Protein AF-C3Y6C4-F1 (afdb_monomer_lite)

InterPro domains:
  IPR001304 C-type lectin-like [PF00059] (6-113)
  IPR001304 C-type lectin-like [PS50041] (1-112)
  IPR001304 C-type lectin-like [SM00034] (4-112)
  IPR016186 C-type lectin-like/link domain superfamily [G3DSA:3.10.100.10] (1-116)
  IPR016187 C-type lectin fold [SSF56436] (1-114)
  IPR018378 C-type lectin, conserved site [PS00615] (87-111)
  IPR050111 C-type lectin and snaclec domain-containing protein [PTHR22803] (1-115)

Organism: Branchiostoma floridae (NCBI:txid7739)

Foldseek 3Di:
DDWFFWWAFLVVQQVVLVVVQWGFADDQDPVSLVVVLVVVVVVDPDPAFWAFGQWWDDDNAIAGRVRDHHPDFFADPPPDDPPPQTTKIAGNPDRSHMYGDRSRGIHITDIDHDDD

Secondary structure (DSSP, 8-state):
-EEEEEEE-HHHHHHHHHHTTEEE----SHHHHHHHHHHHHHH--S---EEEEEEEEETTEEEETTS-B-----BPTT-S-SSS--EEEEETTTTSSEEEE-TTS-EEEEEEEPP-

Radius of gyration: 12.8 Å; chains: 1; bounding box: 36×31×34 Å

Structure (mmCIF, N/CA/C/O backbone):
data_AF-C3Y6C4-F1
#
_entry.id   AF-C3Y6C4-F1
#
loop_
_atom_site.group_PDB
_atom_site.id
_atom_site.type_symbol
_atom_site.label_atom_id
_atom_site.label_alt_id
_atom_site.label_comp_id
_atom_site.label_asym_id
_atom_site.label_entity_id
_atom_site.label_seq_id
_atom_site.pdbx_PDB_ins_code
_atom_site.Cartn_x
_atom_site.Cartn_y
_atom_site.Cartn_z
_atom_site.occupancy
_atom_site.B_iso_or_equiv
_atom_site.auth_seq_id
_atom_site.auth_comp_id
_atom_site.auth_asym_id
_atom_site.auth_atom_id
_atom_site.pdbx_PDB_model_num
ATOM 1 N N . TYR A 1 1 ? -13.663 3.522 -3.571 1.00 93.62 1 TYR A N 1
ATOM 2 C CA . TYR A 1 1 ? -12.197 3.544 -3.735 1.00 93.62 1 TYR A CA 1
ATOM 3 C C . TYR A 1 1 ? -11.871 4.373 -4.961 1.00 93.62 1 TYR A C 1
ATOM 5 O O . TYR A 1 1 ? -12.721 4.458 -5.839 1.00 93.62 1 TYR A O 1
ATOM 13 N N . LYS A 1 2 ? -10.707 5.019 -4.998 1.00 93.88 2 LYS A N 1
ATOM 14 C CA . LYS A 1 2 ? -10.265 5.865 -6.113 1.00 93.88 2 LYS A CA 1
ATOM 15 C C . LYS A 1 2 ? -8.769 5.657 -6.325 1.00 93.88 2 LYS A C 1
ATOM 17 O O . LYS A 1 2 ? -8.021 5.727 -5.355 1.00 93.88 2 LYS A O 1
ATOM 22 N N . VAL A 1 3 ? -8.362 5.372 -7.559 1.00 92.31 3 VAL A N 1
ATOM 23 C CA . VAL A 1 3 ? -6.949 5.255 -7.949 1.00 92.31 3 VAL A CA 1
ATOM 24 C C . VAL A 1 3 ? -6.487 6.605 -8.478 1.00 92.31 3 VAL A C 1
ATOM 26 O O . VAL A 1 3 ? -7.187 7.221 -9.280 1.00 92.31 3 VAL A O 1
ATOM 29 N N . PHE A 1 4 ? -5.322 7.051 -8.032 1.00 92.06 4 PHE A N 1
ATOM 30 C CA . PHE A 1 4 ? -4.639 8.233 -8.532 1.00 92.06 4 PHE A CA 1
ATOM 31 C C . PHE A 1 4 ? -3.405 7.766 -9.297 1.00 92.06 4 PHE A C 1
ATOM 33 O O . PHE A 1 4 ? -2.567 7.062 -8.739 1.00 92.06 4 PHE A O 1
ATOM 40 N N . ALA A 1 5 ? -3.333 8.115 -10.583 1.00 89.69 5 ALA A N 1
ATOM 41 C CA . ALA A 1 5 ? -2.255 7.685 -11.474 1.00 89.69 5 ALA A CA 1
ATOM 42 C C . ALA A 1 5 ? -0.957 8.492 -11.291 1.00 89.69 5 ALA A C 1
ATOM 44 O O . ALA A 1 5 ? 0.093 8.073 -11.768 1.00 89.69 5 ALA A O 1
ATOM 45 N N . GLU A 1 6 ? -1.023 9.644 -10.623 1.00 90.56 6 GLU A N 1
ATOM 46 C CA . GLU A 1 6 ? 0.151 10.456 -10.314 1.00 90.56 6 GLU A CA 1
ATOM 47 C C . GLU A 1 6 ? 1.010 9.785 -9.237 1.00 90.56 6 GLU A C 1
ATOM 49 O O . GLU A 1 6 ? 0.502 9.344 -8.204 1.00 90.56 6 GLU A O 1
ATOM 54 N N . SER A 1 7 ? 2.320 9.728 -9.477 1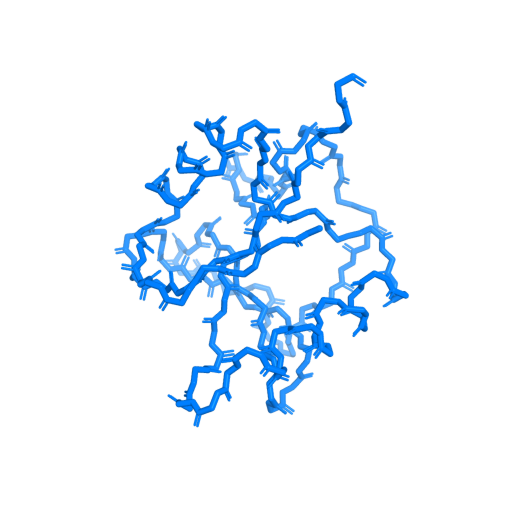.00 93.62 7 SER A N 1
ATOM 55 C CA . SER A 1 7 ? 3.264 9.092 -8.565 1.00 93.62 7 SER A CA 1
ATOM 56 C C . SER A 1 7 ? 3.696 10.027 -7.438 1.00 93.62 7 SER A C 1
ATOM 58 O O . SER A 1 7 ? 4.333 11.053 -7.678 1.00 93.62 7 SER A O 1
ATOM 60 N N . MET A 1 8 ? 3.433 9.625 -6.196 1.00 96.31 8 MET A N 1
ATOM 61 C CA . MET A 1 8 ? 3.772 10.377 -4.984 1.00 96.31 8 MET A CA 1
ATOM 62 C C . MET A 1 8 ? 4.515 9.500 -3.972 1.00 96.31 8 MET A C 1
ATOM 64 O O . MET A 1 8 ? 4.460 8.271 -4.044 1.00 96.31 8 MET A O 1
ATOM 68 N N . THR A 1 9 ? 5.219 10.132 -3.029 1.00 97.88 9 THR A N 1
ATOM 69 C CA . THR A 1 9 ? 5.732 9.432 -1.840 1.00 97.88 9 THR A CA 1
ATOM 70 C C . THR A 1 9 ? 4.569 8.921 -0.996 1.00 97.88 9 THR A C 1
ATOM 72 O O . THR A 1 9 ? 3.449 9.424 -1.126 1.00 97.88 9 THR A O 1
ATOM 75 N N . TYR A 1 10 ? 4.817 7.937 -0.131 1.00 97.88 10 TYR A N 1
ATOM 76 C CA . TYR A 1 10 ? 3.762 7.367 0.708 1.00 97.88 10 TYR A CA 1
ATOM 77 C C . TYR A 1 10 ? 3.043 8.446 1.533 1.00 97.88 10 TYR A C 1
ATOM 79 O O . TYR A 1 10 ? 1.816 8.528 1.497 1.00 97.88 10 TYR A O 1
ATOM 87 N N . ASP A 1 11 ? 3.795 9.324 2.202 1.00 97.44 11 ASP A N 1
ATOM 88 C CA . ASP A 1 11 ? 3.221 10.373 3.054 1.00 97.44 11 ASP A CA 1
ATOM 89 C C . ASP A 1 11 ? 2.405 11.394 2.255 1.00 97.44 11 ASP A C 1
ATOM 91 O O . ASP A 1 11 ? 1.302 11.765 2.657 1.00 97.44 11 ASP A O 1
ATOM 95 N N . ALA A 1 12 ? 2.893 11.805 1.080 1.00 98.31 12 ALA A N 1
ATOM 96 C CA . ALA A 1 12 ? 2.166 12.726 0.207 1.00 98.31 12 ALA A CA 1
ATOM 97 C C . ALA A 1 12 ? 0.879 12.087 -0.350 1.00 98.31 12 ALA A C 1
ATOM 99 O O . ALA A 1 12 ? -0.168 12.738 -0.423 1.00 98.31 12 ALA A O 1
ATOM 100 N N . ALA A 1 13 ? 0.923 10.797 -0.691 1.00 98.25 13 ALA A N 1
ATOM 101 C CA . ALA A 1 13 ? -0.251 10.034 -1.098 1.00 98.25 13 ALA A CA 1
ATOM 102 C C . ALA A 1 13 ? -1.264 9.896 0.054 1.00 98.25 13 ALA A C 1
ATOM 104 O O . ALA A 1 13 ? -2.464 10.102 -0.144 1.00 98.25 13 ALA A O 1
ATOM 105 N N . ALA A 1 14 ? -0.793 9.610 1.273 1.00 98.06 14 ALA A N 1
ATOM 106 C CA . ALA A 1 14 ? -1.619 9.545 2.476 1.00 98.06 14 ALA A CA 1
ATOM 107 C C . ALA A 1 14 ? -2.305 10.885 2.768 1.00 98.06 14 ALA A C 1
ATOM 109 O O . ALA A 1 14 ? -3.521 10.916 2.978 1.00 98.06 14 ALA A O 1
ATOM 110 N N . GLN A 1 15 ? -1.555 11.986 2.698 1.00 98.06 15 GLN A N 1
ATOM 111 C CA . GLN A 1 15 ? -2.078 13.339 2.853 1.00 98.06 15 GLN A CA 1
ATOM 112 C C . GLN A 1 15 ? -3.116 13.668 1.775 1.00 98.06 15 GLN A C 1
ATOM 114 O O . GLN A 1 15 ? -4.179 14.200 2.090 1.00 98.06 15 GLN A O 1
ATOM 119 N N . THR A 1 16 ? -2.863 13.302 0.517 1.00 97.62 16 THR A N 1
ATOM 120 C CA . THR A 1 16 ? -3.819 13.544 -0.573 1.00 97.62 16 THR A CA 1
ATOM 121 C C . THR A 1 16 ? -5.111 12.758 -0.373 1.00 97.62 16 THR A C 1
ATOM 123 O O . THR A 1 16 ? -6.202 13.306 -0.534 1.00 97.62 16 THR A O 1
ATOM 126 N N . CYS A 1 17 ? -5.019 11.494 0.054 1.00 97.94 17 CYS A N 1
ATOM 127 C CA . CYS A 1 17 ? -6.207 10.732 0.419 1.00 97.94 17 CYS A CA 1
ATOM 128 C C . CYS A 1 17 ? -6.975 11.387 1.574 1.00 97.94 17 CYS A C 1
ATOM 130 O O . CYS A 1 17 ? -8.202 11.404 1.522 1.00 97.94 17 CYS A O 1
ATOM 132 N N . ALA A 1 18 ? -6.284 11.918 2.589 1.00 97.06 18 ALA A N 1
ATOM 133 C CA . ALA A 1 18 ? -6.913 12.611 3.713 1.00 97.06 18 ALA A CA 1
ATOM 134 C C . ALA A 1 18 ? -7.646 13.887 3.268 1.00 97.06 18 ALA A C 1
ATOM 136 O O . ALA A 1 18 ? -8.802 14.084 3.642 1.00 97.06 18 ALA A O 1
ATOM 137 N N . ILE A 1 19 ? -7.021 14.701 2.409 1.00 95.62 19 ILE A N 1
ATOM 138 C CA . ILE A 1 19 ? -7.629 15.906 1.819 1.00 95.62 19 ILE A CA 1
ATOM 139 C C . ILE A 1 19 ? -8.883 15.553 0.996 1.00 95.62 19 ILE A C 1
ATOM 141 O O . ILE A 1 19 ? -9.880 16.265 1.073 1.00 95.62 19 ILE A O 1
ATOM 145 N N . ASP A 1 20 ? -8.890 14.429 0.267 1.00 93.31 20 ASP A N 1
ATOM 146 C CA . ASP A 1 20 ? -10.063 13.934 -0.489 1.00 93.31 20 ASP A CA 1
ATOM 147 C C . ASP A 1 20 ? -11.095 13.182 0.395 1.00 93.31 20 ASP A C 1
ATOM 149 O O . ASP A 1 20 ? -11.909 12.397 -0.108 1.00 93.31 20 ASP A O 1
ATOM 153 N N . GLY A 1 21 ? -11.066 13.390 1.721 1.00 94.94 21 GLY A N 1
ATOM 154 C CA . GLY A 1 21 ? -12.023 12.817 2.680 1.00 94.94 21 GLY A CA 1
ATOM 155 C C . GLY A 1 21 ? -11.855 11.308 2.893 1.00 94.94 21 GLY A C 1
ATOM 156 O O . GLY A 1 21 ? -12.823 10.562 3.077 1.00 94.94 21 GLY A O 1
ATOM 157 N N . GLY A 1 22 ? -10.626 10.820 2.778 1.00 96.38 22 GLY A N 1
ATOM 158 C CA . GLY A 1 22 ? -10.294 9.406 2.728 1.00 96.38 22 GLY A CA 1
ATOM 159 C C . GLY A 1 22 ? -9.019 9.050 3.481 1.00 96.38 22 GLY A C 1
ATOM 160 O O . GLY A 1 22 ? -8.539 9.763 4.353 1.00 96.38 22 GLY A O 1
ATOM 161 N N . ARG A 1 23 ? -8.470 7.890 3.132 1.00 97.69 23 ARG A N 1
ATOM 162 C CA . ARG A 1 23 ? -7.140 7.415 3.538 1.00 97.69 23 ARG A CA 1
ATOM 163 C C . ARG A 1 23 ? -6.609 6.444 2.489 1.00 97.69 23 ARG A C 1
ATOM 165 O O . ARG A 1 23 ? -7.395 5.961 1.669 1.00 97.69 23 ARG A O 1
ATOM 172 N N . LEU A 1 24 ? -5.322 6.111 2.522 1.00 98.25 24 LEU A N 1
ATOM 173 C CA . LEU A 1 24 ? -4.787 5.028 1.688 1.00 98.25 24 LEU A CA 1
ATOM 174 C C . LEU A 1 24 ? -5.529 3.710 1.951 1.00 98.25 24 LEU A C 1
ATOM 176 O O . LEU A 1 24 ? -5.975 3.451 3.069 1.00 98.25 24 LEU A O 1
ATOM 180 N N . ALA A 1 25 ? -5.707 2.886 0.919 1.00 97.75 25 ALA A N 1
ATOM 181 C CA . ALA A 1 25 ? -6.578 1.718 0.990 1.00 97.75 25 ALA A CA 1
ATOM 182 C C . ALA A 1 25 ? -6.10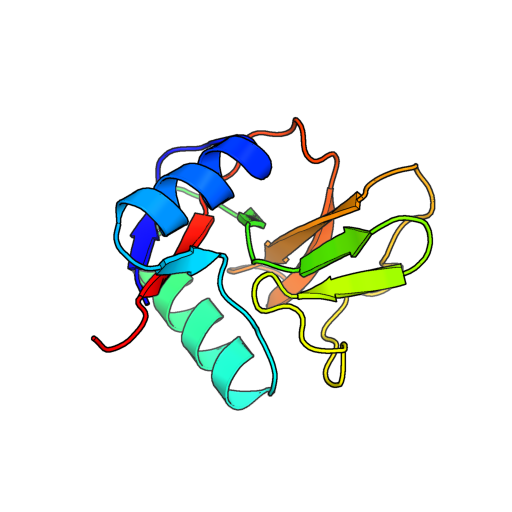5 0.677 2.012 1.00 97.75 25 ALA A C 1
ATOM 184 O O . ALA A 1 25 ? -4.934 0.323 2.072 1.00 97.75 25 ALA A O 1
ATOM 185 N N . VAL A 1 26 ? -7.053 0.136 2.771 1.00 97.44 26 VAL A N 1
ATOM 186 C CA . VAL A 1 26 ? -6.822 -0.941 3.738 1.00 97.44 26 VAL A CA 1
ATOM 187 C C . VAL A 1 26 ? -7.339 -2.245 3.152 1.00 97.44 26 VAL A C 1
ATOM 189 O O . VAL A 1 26 ? -8.469 -2.257 2.658 1.00 97.44 26 VAL A O 1
ATOM 192 N N . VAL A 1 27 ? -6.557 -3.324 3.225 1.00 97.44 27 VAL A N 1
ATOM 193 C CA . VAL A 1 27 ? -6.907 -4.630 2.642 1.00 97.44 27 VAL A CA 1
ATOM 194 C C . VAL A 1 27 ? -7.070 -5.670 3.750 1.00 97.44 27 VAL A C 1
ATOM 196 O O . VAL A 1 27 ? -6.097 -6.078 4.371 1.00 97.44 27 VAL A O 1
ATOM 199 N N . LYS A 1 28 ? -8.310 -6.089 4.029 1.00 96.12 28 LYS A N 1
ATOM 200 C CA . LYS A 1 28 ? -8.631 -6.990 5.159 1.00 96.12 28 LYS A CA 1
ATOM 201 C C . LYS A 1 28 ? -9.103 -8.385 4.742 1.00 96.12 28 LYS A C 1
ATOM 203 O O . LYS A 1 28 ? -9.422 -9.188 5.610 1.00 96.12 28 LYS A O 1
ATOM 208 N N . SER A 1 29 ? -9.193 -8.659 3.444 1.00 97.56 29 SER A N 1
ATOM 209 C CA . SER A 1 29 ? -9.674 -9.933 2.909 1.00 97.56 29 SER A CA 1
ATOM 210 C C . SER A 1 29 ? -9.202 -10.147 1.473 1.00 97.56 29 SER A C 1
ATOM 212 O O . SER A 1 29 ? -8.858 -9.183 0.781 1.00 97.56 29 SER A O 1
ATOM 214 N N . GLN A 1 30 ? -9.263 -11.402 1.022 1.00 96.75 30 GLN A N 1
ATOM 215 C CA . GLN A 1 30 ? -9.007 -11.777 -0.368 1.00 96.75 30 GLN A CA 1
ATOM 216 C C . GLN A 1 30 ? -9.976 -11.082 -1.337 1.00 96.75 30 GLN A C 1
ATOM 218 O O . GLN A 1 30 ? -9.534 -10.501 -2.319 1.00 96.75 30 GLN A O 1
ATOM 223 N N . ASP A 1 31 ? -11.272 -11.025 -1.019 1.00 97.56 31 ASP A N 1
ATOM 224 C CA . ASP A 1 31 ? -12.255 -10.351 -1.882 1.00 97.56 31 ASP A CA 1
ATOM 225 C C . ASP A 1 31 ? -11.903 -8.877 -2.122 1.00 97.56 31 ASP A C 1
ATOM 227 O O . ASP A 1 31 ? -12.047 -8.349 -3.227 1.00 97.56 31 ASP A O 1
ATOM 231 N N . LEU A 1 32 ? -11.415 -8.192 -1.081 1.00 96.44 32 LEU A N 1
ATOM 232 C CA . LEU A 1 32 ? -11.008 -6.798 -1.202 1.00 96.44 32 LEU A CA 1
ATOM 233 C C . LEU A 1 32 ? -9.685 -6.656 -1.964 1.00 96.44 32 LEU A C 1
ATOM 235 O O . LEU A 1 32 ? -9.534 -5.707 -2.734 1.00 96.44 32 LEU A O 1
ATOM 239 N N . GLN A 1 33 ? -8.751 -7.587 -1.774 1.00 96.44 33 GLN A N 1
ATOM 240 C CA . GLN A 1 33 ? -7.531 -7.677 -2.572 1.00 96.44 33 GLN A CA 1
ATOM 241 C C . GLN A 1 33 ? -7.871 -7.793 -4.065 1.00 96.44 33 GLN A C 1
ATOM 243 O O . GLN A 1 33 ? -7.411 -6.976 -4.865 1.00 96.44 33 GLN A O 1
ATOM 248 N N . ASP A 1 34 ? -8.730 -8.743 -4.431 1.00 94.88 34 ASP A N 1
ATOM 249 C CA . ASP A 1 34 ? -9.114 -9.012 -5.818 1.00 94.88 34 ASP A CA 1
ATOM 250 C C . ASP A 1 34 ? -9.863 -7.828 -6.440 1.00 94.88 34 ASP A C 1
ATOM 252 O O . ASP A 1 34 ? -9.569 -7.417 -7.569 1.00 94.88 34 ASP A O 1
ATOM 256 N N . PHE A 1 35 ? -10.772 -7.208 -5.679 1.00 94.88 35 PHE A N 1
ATOM 257 C CA . PHE A 1 35 ? -11.459 -5.985 -6.089 1.00 94.88 35 PHE A CA 1
ATOM 258 C C . PHE A 1 35 ? -10.476 -4.845 -6.401 1.00 94.88 35 PHE A C 1
ATOM 260 O O . PHE A 1 35 ? -10.602 -4.185 -7.437 1.00 94.88 35 PHE A O 1
ATOM 267 N N . LEU A 1 36 ? -9.491 -4.605 -5.527 1.00 94.00 36 LEU A N 1
ATOM 268 C CA . LEU A 1 36 ? -8.503 -3.541 -5.720 1.00 94.00 36 LEU A CA 1
ATOM 269 C C . LEU A 1 36 ? -7.605 -3.817 -6.922 1.00 94.00 36 LEU A C 1
ATOM 271 O O . LEU A 1 36 ? -7.403 -2.914 -7.732 1.00 94.00 36 LEU A O 1
ATOM 275 N N . VAL A 1 37 ? -7.122 -5.050 -7.081 1.00 92.44 37 VAL A N 1
ATOM 276 C CA . VAL A 1 37 ? -6.321 -5.458 -8.244 1.00 92.44 37 VAL A CA 1
ATOM 277 C C . VAL A 1 37 ? -7.087 -5.211 -9.544 1.00 92.44 37 VAL A C 1
ATOM 279 O O . VAL A 1 37 ? -6.557 -4.571 -10.454 1.00 92.44 37 VAL A O 1
ATOM 282 N N . ALA A 1 38 ? -8.348 -5.645 -9.624 1.00 90.56 38 ALA A N 1
ATOM 283 C CA . ALA A 1 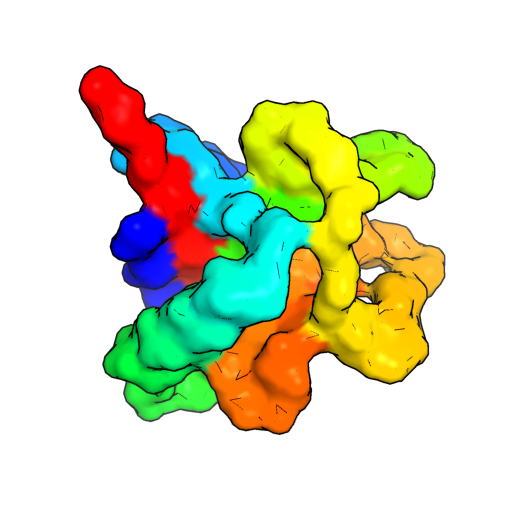38 ? -9.179 -5.446 -10.809 1.00 90.56 38 ALA A CA 1
ATOM 284 C C . ALA A 1 38 ? -9.448 -3.958 -11.092 1.00 90.56 38 ALA A C 1
ATOM 286 O O . ALA A 1 38 ? -9.404 -3.524 -12.244 1.00 90.56 38 ALA A O 1
ATOM 287 N N . MET A 1 39 ? -9.705 -3.158 -10.052 1.00 89.38 39 MET A N 1
ATOM 288 C CA . MET A 1 39 ? -9.907 -1.714 -10.187 1.00 89.38 39 MET A CA 1
ATOM 289 C C . MET A 1 39 ? -8.637 -1.007 -10.678 1.00 89.38 39 MET A C 1
ATOM 291 O O . MET A 1 39 ? -8.711 -0.197 -11.600 1.00 89.38 39 MET A O 1
ATOM 295 N N . ILE A 1 40 ? -7.476 -1.327 -10.100 1.00 89.25 40 ILE A N 1
ATOM 296 C CA . ILE A 1 40 ? -6.183 -0.746 -10.483 1.00 89.25 40 ILE A CA 1
ATOM 297 C C . ILE A 1 40 ? -5.835 -1.117 -11.928 1.00 89.25 40 ILE A C 1
ATOM 299 O O . ILE A 1 40 ? -5.463 -0.244 -12.710 1.00 89.25 40 ILE A O 1
ATOM 303 N N . ALA A 1 41 ? -6.022 -2.381 -12.319 1.00 85.81 41 ALA A N 1
ATOM 304 C CA . ALA A 1 41 ? -5.735 -2.849 -13.673 1.00 85.81 41 ALA A CA 1
ATOM 305 C C . ALA A 1 41 ? -6.542 -2.103 -14.753 1.00 85.81 41 ALA A C 1
ATOM 307 O O . ALA A 1 41 ? -6.021 -1.869 -15.841 1.00 85.81 41 ALA A O 1
ATOM 308 N N . ARG A 1 42 ? -7.782 -1.685 -14.451 1.00 81.06 42 ARG A N 1
ATOM 309 C CA . ARG A 1 42 ? -8.640 -0.914 -15.373 1.00 81.06 42 ARG A CA 1
ATOM 310 C C . ARG A 1 42 ? -8.180 0.527 -15.578 1.00 81.06 42 ARG A C 1
ATOM 312 O O . ARG A 1 42 ? -8.375 1.071 -16.657 1.00 81.06 42 ARG A O 1
ATOM 319 N N . VAL A 1 43 ? -7.597 1.144 -14.551 1.00 76.00 43 VAL A N 1
ATOM 320 C CA . VAL A 1 43 ? -7.057 2.512 -14.634 1.00 76.00 43 VAL A CA 1
ATOM 321 C C . VAL A 1 43 ? -5.669 2.509 -15.298 1.00 76.00 43 VAL A C 1
ATOM 323 O O . VAL A 1 43 ? -5.285 3.475 -15.952 1.00 76.00 43 VAL A O 1
ATOM 326 N N . ASN A 1 44 ? -4.933 1.396 -15.199 1.00 66.19 44 ASN A N 1
ATOM 327 C CA . ASN A 1 44 ? -3.546 1.268 -15.651 1.00 66.19 44 ASN A CA 1
ATOM 328 C C . ASN A 1 44 ? -3.372 0.802 -17.109 1.00 66.19 44 ASN A C 1
ATOM 330 O O . ASN A 1 44 ? -2.924 -0.322 -17.378 1.00 66.19 44 ASN A O 1
ATOM 334 N N . ALA A 1 45 ? -3.582 1.722 -18.054 1.00 55.03 45 ALA A N 1
ATOM 335 C CA . ALA A 1 45 ? -3.169 1.556 -19.454 1.00 55.03 45 ALA A CA 1
ATOM 336 C C . ALA A 1 45 ? -1.631 1.622 -19.670 1.00 55.03 45 ALA A C 1
ATOM 338 O O . ALA A 1 45 ? -1.149 1.188 -20.710 1.00 55.03 45 ALA A O 1
ATOM 339 N N . ALA A 1 46 ? -0.846 2.106 -18.692 1.00 53.12 46 ALA A N 1
ATOM 340 C CA . ALA A 1 46 ? 0.543 2.561 -18.890 1.00 53.12 46 ALA A CA 1
ATOM 341 C C . ALA A 1 46 ? 1.641 1.807 -18.090 1.00 53.12 46 ALA A C 1
ATOM 343 O O . ALA A 1 46 ? 2.548 2.430 -17.557 1.00 53.12 46 ALA A O 1
ATOM 344 N N . ASN A 1 47 ? 1.605 0.470 -17.992 1.00 60.94 47 ASN A N 1
ATOM 345 C CA . ASN A 1 47 ? 2.685 -0.338 -17.364 1.00 60.94 47 ASN A CA 1
ATOM 346 C C . ASN A 1 47 ? 3.032 -0.032 -15.885 1.00 60.94 47 ASN A C 1
ATOM 348 O O . ASN A 1 47 ? 4.125 -0.350 -15.425 1.00 60.94 47 ASN A O 1
ATOM 352 N N . ILE A 1 48 ? 2.108 0.533 -15.106 1.00 62.31 48 ILE A N 1
ATOM 353 C CA . ILE A 1 48 ? 2.290 0.696 -13.656 1.00 62.31 48 ILE A CA 1
ATOM 354 C C . ILE A 1 48 ? 2.159 -0.672 -12.970 1.00 62.31 48 ILE A C 1
ATOM 356 O O . ILE A 1 48 ? 1.101 -1.308 -13.029 1.00 62.31 48 ILE A O 1
ATOM 360 N N . ASN A 1 49 ? 3.237 -1.106 -12.313 1.00 78.44 49 ASN A N 1
ATOM 361 C CA . ASN A 1 49 ? 3.293 -2.376 -11.587 1.00 78.44 49 ASN A CA 1
ATOM 362 C C . ASN A 1 49 ? 2.930 -2.206 -10.108 1.00 78.44 49 ASN A C 1
ATOM 364 O O . ASN A 1 49 ? 2.109 -2.977 -9.614 1.00 78.44 49 ASN A O 1
ATOM 368 N N . ASP A 1 50 ? 3.439 -1.148 -9.474 1.00 90.56 50 ASP A N 1
ATOM 369 C CA . ASP A 1 50 ? 3.333 -0.894 -8.036 1.00 90.56 50 ASP A CA 1
ATOM 370 C C . ASP A 1 50 ? 2.382 0.268 -7.735 1.00 90.56 50 ASP A C 1
ATOM 372 O O . ASP A 1 50 ? 2.470 1.333 -8.347 1.00 90.56 50 ASP A O 1
ATOM 376 N N . VAL A 1 51 ? 1.475 0.065 -6.777 1.00 94.69 51 VAL A N 1
ATOM 377 C CA . VAL A 1 51 ? 0.540 1.092 -6.294 1.00 94.69 51 VAL A CA 1
ATOM 378 C C . VAL A 1 51 ? 0.543 1.115 -4.772 1.00 94.69 51 VAL A C 1
ATOM 380 O O . VAL A 1 51 ? 0.379 0.067 -4.153 1.00 94.69 51 VAL A O 1
ATOM 383 N N . TRP A 1 52 ? 0.686 2.284 -4.147 1.00 97.38 52 TRP A N 1
ATOM 384 C CA . TRP A 1 52 ? 0.620 2.407 -2.692 1.00 97.38 52 TRP A CA 1
ATOM 385 C C . TRP A 1 52 ? -0.740 1.967 -2.143 1.00 97.38 52 TRP A C 1
ATOM 387 O O . TRP A 1 52 ? -1.798 2.427 -2.591 1.00 97.38 52 TRP A O 1
ATOM 397 N N . ILE A 1 53 ? -0.688 1.120 -1.117 1.00 97.88 53 ILE A N 1
ATOM 398 C CA . ILE A 1 53 ? -1.794 0.832 -0.201 1.00 97.88 53 ILE A CA 1
ATOM 399 C C . ILE A 1 53 ? -1.435 1.367 1.183 1.00 97.88 53 ILE A C 1
ATOM 401 O O . ILE A 1 53 ? -0.307 1.760 1.433 1.00 97.88 53 ILE A O 1
ATOM 405 N N . GLY A 1 54 ? -2.393 1.402 2.099 1.00 98.00 54 GLY A N 1
ATOM 406 C CA . GLY A 1 54 ? -2.226 2.019 3.412 1.00 98.00 54 GLY A CA 1
ATOM 407 C C . GLY A 1 54 ? -1.539 1.143 4.450 1.00 98.00 54 GLY A C 1
ATOM 408 O O . GLY A 1 54 ? -1.841 1.321 5.623 1.00 98.00 54 GLY A O 1
ATOM 409 N N . LEU A 1 55 ? -0.728 0.158 4.060 1.00 98.06 55 LEU A N 1
ATOM 410 C CA . LEU A 1 55 ? 0.050 -0.630 5.016 1.00 98.06 55 LEU A CA 1
ATOM 411 C C . LEU A 1 55 ? 1.441 -0.006 5.148 1.00 98.06 55 LEU A C 1
ATOM 413 O O . LEU A 1 55 ? 2.117 0.207 4.142 1.00 98.06 55 LEU A O 1
ATOM 417 N N . HIS A 1 56 ? 1.854 0.262 6.383 1.00 96.38 56 HIS A N 1
ATOM 418 C CA . HIS A 1 56 ? 3.185 0.774 6.706 1.00 96.38 56 HIS A CA 1
ATOM 419 C C . HIS A 1 56 ? 3.727 0.145 7.997 1.00 96.38 56 HIS A C 1
ATOM 421 O O . HIS A 1 56 ? 2.950 -0.397 8.795 1.00 96.38 56 HIS A O 1
ATOM 427 N N . LYS A 1 57 ? 5.031 0.251 8.244 1.00 92.75 57 LYS A N 1
ATOM 428 C CA . LYS A 1 57 ? 5.625 0.032 9.561 1.00 92.75 57 LYS A CA 1
ATOM 429 C C . LYS A 1 57 ? 5.431 1.270 10.431 1.00 92.75 57 LYS A C 1
ATOM 431 O O . LYS A 1 57 ? 5.599 2.396 9.986 1.00 92.75 57 LYS A O 1
ATOM 436 N N . ASP A 1 58 ? 5.065 1.024 11.678 1.00 87.81 58 ASP A N 1
ATOM 437 C CA . ASP A 1 58 ? 5.072 1.986 12.771 1.00 87.81 58 ASP A CA 1
ATOM 438 C C . ASP A 1 58 ? 5.963 1.393 13.870 1.00 87.81 58 ASP A C 1
ATOM 440 O O . ASP A 1 58 ? 5.586 0.420 14.540 1.00 87.81 58 ASP A O 1
ATOM 444 N N . GLY A 1 59 ? 7.201 1.890 13.948 1.00 86.50 59 GLY A N 1
ATOM 445 C CA . GLY A 1 59 ? 8.295 1.211 14.640 1.00 86.50 59 GLY A CA 1
ATOM 446 C C . GLY A 1 59 ? 8.569 -0.161 14.015 1.00 86.50 59 GLY A C 1
ATOM 447 O O . GLY A 1 59 ? 8.799 -0.285 12.816 1.00 86.50 59 GLY A O 1
ATOM 448 N N . GLU A 1 60 ? 8.496 -1.222 14.817 1.00 85.56 60 GLU A N 1
ATOM 449 C CA . GLU A 1 60 ? 8.744 -2.596 14.349 1.00 85.56 60 GLU A CA 1
ATOM 450 C C . GLU A 1 60 ? 7.478 -3.328 13.865 1.00 85.56 60 GLU A C 1
ATOM 452 O O . GLU A 1 60 ? 7.545 -4.481 13.440 1.00 85.56 60 GLU A O 1
ATOM 457 N N . SER A 1 61 ? 6.303 -2.692 13.928 1.00 90.31 61 SER A N 1
ATOM 458 C CA . SER A 1 61 ? 5.017 -3.349 13.662 1.00 90.31 61 SER A CA 1
ATOM 459 C C . SER A 1 61 ? 4.335 -2.840 12.397 1.00 90.31 61 SER A C 1
ATOM 461 O O . SER A 1 61 ? 4.201 -1.639 12.191 1.00 90.31 61 SER A O 1
ATOM 463 N N . TRP A 1 62 ? 3.795 -3.755 11.590 1.00 94.31 62 TRP A N 1
ATOM 464 C CA . TRP A 1 62 ? 2.921 -3.401 10.470 1.00 94.31 62 TRP A CA 1
ATOM 465 C C . TRP A 1 62 ? 1.553 -2.910 10.965 1.00 94.31 62 TRP A C 1
ATOM 467 O O . TRP A 1 62 ? 0.895 -3.577 11.769 1.00 94.31 62 TRP A O 1
ATOM 477 N N . LYS A 1 63 ? 1.099 -1.762 10.454 1.00 95.50 63 LYS A N 1
ATOM 478 C CA . LYS A 1 63 ? -0.199 -1.150 10.767 1.00 95.50 63 LYS A CA 1
ATOM 479 C C . LYS A 1 63 ? -0.875 -0.612 9.514 1.00 95.50 63 LYS A C 1
ATOM 481 O O . LYS A 1 63 ? -0.220 -0.112 8.602 1.00 95.50 63 LYS A O 1
ATOM 486 N N . TRP A 1 64 ? -2.201 -0.702 9.494 1.00 97.81 64 TRP A N 1
ATOM 487 C CA . TRP A 1 64 ? -3.019 -0.101 8.447 1.00 97.81 64 TRP A CA 1
ATOM 488 C C . TRP A 1 64 ? -3.268 1.386 8.711 1.00 97.81 64 TRP A C 1
ATOM 490 O O . TRP A 1 64 ? -3.365 1.815 9.858 1.00 97.81 64 TRP A O 1
ATOM 500 N N . SER A 1 65 ? -3.500 2.147 7.643 1.00 97.25 65 SER A N 1
ATOM 501 C CA . SER A 1 65 ? -3.821 3.582 7.648 1.00 97.25 65 SER A CA 1
ATOM 502 C C . SER A 1 65 ? -5.091 3.951 8.427 1.00 97.25 65 SER A C 1
ATOM 504 O O . SER A 1 65 ? -5.354 5.125 8.669 1.00 97.25 65 SER A O 1
ATOM 506 N N . ASP A 1 66 ? -5.918 2.967 8.791 1.00 95.31 66 ASP A N 1
ATOM 507 C CA . ASP A 1 66 ? -7.087 3.140 9.657 1.00 95.31 66 ASP A CA 1
ATOM 508 C C . ASP A 1 66 ? -6.817 2.799 11.131 1.00 95.31 66 ASP A C 1
ATOM 510 O O . ASP A 1 66 ? -7.759 2.735 11.918 1.00 95.31 66 ASP A O 1
ATOM 514 N N . GLY A 1 67 ? -5.559 2.537 11.489 1.00 94.31 67 GLY A N 1
ATOM 515 C CA . GLY A 1 67 ? -5.126 2.123 12.821 1.00 94.31 67 GLY A CA 1
ATOM 516 C C . GLY A 1 67 ? -5.430 0.661 13.158 1.00 94.31 67 GLY A C 1
ATOM 517 O O . GLY A 1 67 ? -5.082 0.201 14.246 1.00 94.31 67 GLY A O 1
ATOM 518 N N . SER A 1 68 ? -6.073 -0.095 12.262 1.00 94.00 68 SER A N 1
ATOM 519 C CA . SER A 1 68 ? -6.385 -1.496 12.534 1.00 94.00 68 SER A CA 1
ATOM 520 C C . SER A 1 68 ? -5.158 -2.403 12.428 1.00 94.00 68 SER A C 1
ATOM 522 O O . SER A 1 68 ? -4.190 -2.130 11.712 1.00 94.00 68 SER A O 1
ATOM 524 N N . ARG A 1 69 ? -5.217 -3.517 13.164 1.00 93.06 69 ARG A N 1
ATOM 525 C CA . ARG A 1 69 ? -4.197 -4.568 13.137 1.00 93.06 69 ARG A CA 1
ATOM 526 C C . ARG A 1 69 ? -4.228 -5.318 11.807 1.00 93.06 69 ARG A C 1
ATOM 528 O O . ARG A 1 69 ? -5.270 -5.423 11.160 1.00 93.06 69 ARG A O 1
ATOM 535 N N . VAL A 1 70 ? -3.090 -5.889 11.433 1.00 95.88 70 VAL A N 1
ATOM 536 C CA . VAL A 1 70 ? -2.982 -6.747 10.252 1.00 95.88 70 VAL A CA 1
ATOM 537 C C . VAL A 1 70 ? -3.567 -8.124 10.567 1.00 95.88 70 VAL A C 1
ATOM 539 O O . VAL A 1 70 ? -3.005 -8.869 11.360 1.00 95.88 70 VAL A O 1
ATOM 542 N N . THR A 1 71 ? -4.707 -8.452 9.958 1.00 95.56 71 THR A N 1
ATOM 543 C CA . THR A 1 71 ? -5.370 -9.770 10.076 1.00 95.56 71 THR A CA 1
ATOM 544 C C . THR A 1 71 ? -5.363 -10.567 8.773 1.00 95.56 71 THR A C 1
ATOM 546 O O . THR A 1 71 ? -5.728 -11.735 8.762 1.00 95.56 71 THR A O 1
ATOM 549 N N . TYR A 1 72 ? -4.979 -9.928 7.670 1.00 97.19 72 TYR A N 1
ATOM 550 C CA . TYR A 1 72 ? -4.853 -10.520 6.345 1.00 97.19 72 TYR A CA 1
ATOM 551 C C . TYR A 1 72 ? -3.546 -10.027 5.738 1.00 97.19 72 TYR A C 1
ATOM 553 O O . TYR A 1 72 ? -3.213 -8.844 5.861 1.00 97.19 72 TYR A O 1
ATOM 561 N N . THR A 1 73 ? -2.817 -10.936 5.100 1.00 96.62 73 THR A N 1
ATOM 562 C CA . THR A 1 73 ? -1.582 -10.646 4.383 1.00 96.62 73 THR A CA 1
ATOM 563 C C . THR A 1 73 ? -1.612 -11.288 3.008 1.00 96.62 73 THR A C 1
ATOM 565 O O . THR A 1 73 ? -2.171 -12.366 2.832 1.00 96.62 73 THR A O 1
ATOM 568 N N . ASN A 1 74 ? -0.996 -10.626 2.032 1.00 96.62 74 ASN A N 1
ATOM 569 C CA . ASN A 1 74 ? -0.813 -11.183 0.695 1.00 96.62 74 ASN A CA 1
ATOM 570 C C . ASN A 1 74 ? 0.568 -10.821 0.141 1.00 96.62 74 ASN A C 1
ATOM 572 O O . ASN A 1 74 ? 0.701 -10.273 -0.952 1.00 96.62 74 ASN A O 1
ATOM 576 N N . TRP A 1 75 ? 1.602 -11.042 0.951 1.00 95.38 75 TRP A N 1
ATOM 577 C CA . TRP A 1 75 ? 2.985 -10.748 0.593 1.00 95.38 75 TRP A CA 1
ATOM 578 C C . TRP A 1 75 ? 3.441 -11.577 -0.605 1.00 95.38 75 TRP A C 1
ATOM 580 O O . TRP A 1 75 ? 3.111 -12.754 -0.732 1.00 95.38 75 TRP A O 1
ATOM 590 N N . TYR A 1 76 ? 4.231 -10.962 -1.480 1.00 93.38 76 TYR A N 1
ATOM 591 C CA . TYR A 1 76 ? 4.972 -11.697 -2.494 1.00 93.38 76 TYR A CA 1
ATOM 592 C C . TYR A 1 76 ? 5.983 -12.641 -1.810 1.00 93.38 76 TYR A C 1
ATOM 594 O O . TYR A 1 76 ? 6.525 -12.272 -0.764 1.00 93.38 76 TYR A O 1
ATOM 602 N N . PRO A 1 77 ? 6.270 -13.841 -2.350 1.00 91.31 77 PRO A N 1
ATOM 603 C CA . PRO A 1 77 ? 7.281 -14.724 -1.776 1.00 91.31 77 PRO A CA 1
ATOM 604 C C . PRO A 1 77 ? 8.614 -14.003 -1.520 1.00 91.31 77 PRO A C 1
ATOM 606 O O . PRO A 1 77 ? 9.156 -13.348 -2.408 1.00 91.31 77 PRO A O 1
ATOM 609 N N . GLY A 1 78 ? 9.128 -14.112 -0.291 1.00 89.00 78 GLY A N 1
ATOM 610 C CA . GLY A 1 78 ? 10.344 -13.412 0.147 1.00 89.00 78 GLY A CA 1
ATOM 611 C C . GLY A 1 78 ? 10.128 -11.973 0.631 1.00 89.00 78 GLY A C 1
ATOM 612 O O . GLY A 1 78 ? 11.103 -11.258 0.840 1.00 89.00 78 GLY A O 1
ATOM 613 N N . GLN A 1 79 ? 8.878 -11.535 0.800 1.00 90.88 79 GLN A N 1
ATOM 614 C CA . GLN A 1 79 ? 8.522 -10.238 1.378 1.00 90.88 79 GLN A CA 1
ATOM 615 C C . GLN A 1 79 ? 7.815 -10.412 2.737 1.00 90.88 79 GLN A C 1
ATOM 617 O O . GLN A 1 79 ? 7.149 -11.429 2.954 1.00 90.88 79 GLN A O 1
ATOM 622 N N . PRO A 1 80 ? 7.898 -9.414 3.634 1.00 90.81 80 PRO A N 1
ATOM 623 C CA . PRO A 1 80 ? 8.662 -8.171 3.488 1.00 90.81 80 PRO A CA 1
ATOM 624 C C . PRO A 1 80 ? 10.188 -8.380 3.532 1.00 90.81 80 PRO A C 1
ATOM 626 O O . PRO A 1 80 ? 10.669 -9.307 4.180 1.00 90.81 80 PRO A O 1
ATOM 629 N N . SER A 1 81 ? 10.936 -7.519 2.837 1.00 86.06 81 SER A N 1
ATOM 630 C CA . SER A 1 81 ? 12.396 -7.396 2.955 1.00 86.06 81 SER A CA 1
ATOM 631 C C . SER A 1 81 ? 12.782 -6.770 4.307 1.00 86.06 81 SER A C 1
ATOM 633 O O . SER A 1 81 ? 11.982 -6.071 4.939 1.00 86.06 81 SER A O 1
ATOM 635 N N . ASN A 1 82 ? 14.025 -6.980 4.747 1.00 77.62 82 ASN A N 1
ATOM 636 C CA . ASN A 1 82 ? 14.551 -6.405 5.994 1.00 77.62 82 ASN A CA 1
ATOM 637 C C . ASN A 1 82 ? 15.336 -5.096 5.778 1.00 77.62 82 ASN A C 1
ATOM 639 O O . ASN A 1 82 ? 16.003 -4.625 6.695 1.00 77.62 82 ASN A O 1
ATOM 643 N N . ASP A 1 83 ? 15.224 -4.472 4.605 1.00 77.19 83 ASP A N 1
ATOM 644 C CA . ASP A 1 83 ? 16.137 -3.410 4.151 1.00 77.19 83 ASP A CA 1
ATOM 645 C C . ASP A 1 83 ? 15.746 -1.998 4.630 1.00 77.19 83 ASP A C 1
ATOM 647 O O . ASP A 1 83 ? 16.075 -0.996 4.000 1.00 77.19 83 ASP A O 1
ATOM 651 N N . GLY A 1 84 ? 15.002 -1.892 5.735 1.00 72.38 84 GLY A N 1
ATOM 652 C CA . GLY A 1 84 ? 14.470 -0.607 6.212 1.00 72.38 84 GLY A CA 1
ATOM 653 C C . GLY A 1 84 ? 13.340 -0.040 5.340 1.00 72.38 84 GLY A C 1
ATOM 654 O O . GLY A 1 84 ? 12.996 1.131 5.449 1.00 72.38 84 GLY A O 1
ATOM 655 N N . GLU A 1 85 ? 12.749 -0.860 4.469 1.00 78.44 85 GLU A N 1
ATOM 656 C CA . GLU A 1 85 ? 11.575 -0.506 3.674 1.00 78.44 85 GLU A CA 1
ATOM 657 C C . GLU A 1 85 ? 10.292 -0.636 4.512 1.00 78.44 85 GLU A C 1
ATOM 659 O O . GLU A 1 85 ? 9.925 -1.729 4.962 1.00 78.44 85 GLU A O 1
ATOM 664 N N . GLU A 1 86 ? 9.601 0.486 4.709 1.00 91.50 86 GLU A N 1
ATOM 665 C CA . GLU A 1 86 ? 8.524 0.619 5.697 1.00 91.50 86 GLU A CA 1
ATOM 666 C C . GLU A 1 86 ? 7.133 0.804 5.086 1.00 91.50 86 GLU A C 1
ATOM 668 O O . GLU A 1 86 ? 6.150 0.697 5.806 1.00 91.50 86 GLU A O 1
ATOM 673 N N . CYS A 1 87 ? 7.005 1.020 3.776 1.00 96.62 87 CYS A N 1
ATOM 674 C CA . CYS A 1 87 ? 5.718 1.279 3.125 1.00 96.62 87 CYS A CA 1
ATOM 675 C C . CYS A 1 87 ? 5.388 0.207 2.094 1.00 96.62 87 CYS A C 1
ATOM 677 O O . CYS A 1 87 ? 6.288 -0.405 1.529 1.00 96.62 87 CYS A O 1
ATOM 679 N N . VAL A 1 88 ? 4.104 -0.040 1.826 1.00 97.00 88 VAL A N 1
ATOM 680 C CA . VAL A 1 88 ? 3.688 -1.223 1.056 1.00 97.00 88 VAL A CA 1
ATOM 681 C C . VAL A 1 88 ? 2.940 -0.863 -0.214 1.00 97.00 88 VAL A C 1
ATOM 683 O O . VAL A 1 88 ? 1.985 -0.084 -0.216 1.00 97.00 88 VAL A O 1
ATOM 686 N N . THR A 1 89 ? 3.341 -1.518 -1.297 1.00 95.69 89 THR A N 1
ATOM 687 C CA . THR A 1 89 ? 2.668 -1.461 -2.593 1.00 95.69 89 THR A CA 1
ATOM 688 C C . THR A 1 89 ? 1.937 -2.763 -2.896 1.00 95.69 89 THR A C 1
ATOM 690 O O . THR A 1 89 ? 2.307 -3.832 -2.409 1.00 95.69 89 THR A O 1
ATOM 693 N N . ILE A 1 90 ? 0.890 -2.668 -3.715 1.00 94.62 90 ILE A N 1
ATOM 694 C CA . ILE A 1 90 ? 0.198 -3.797 -4.334 1.00 94.62 90 ILE A CA 1
ATOM 695 C C . ILE A 1 90 ? 0.605 -3.911 -5.807 1.00 94.62 90 ILE A C 1
ATOM 697 O O . ILE A 1 90 ? 0.520 -2.941 -6.565 1.00 94.62 90 ILE A O 1
ATOM 701 N N . HIS A 1 91 ? 0.999 -5.116 -6.215 1.00 87.88 91 HIS A N 1
ATOM 702 C CA . HIS A 1 91 ? 1.361 -5.453 -7.590 1.00 87.88 91 HIS A CA 1
ATOM 703 C C . HIS A 1 91 ? 0.115 -5.767 -8.404 1.00 87.88 91 HIS A C 1
ATOM 705 O O . HIS A 1 91 ? -0.456 -6.836 -8.241 1.00 87.88 91 HIS A O 1
ATOM 711 N N . SER A 1 92 ? -0.331 -4.898 -9.307 1.00 73.50 92 SER A N 1
ATOM 712 C CA . SER A 1 92 ? -1.637 -5.114 -9.967 1.00 73.50 92 SER A CA 1
ATOM 713 C C . SER A 1 92 ? -1.635 -6.102 -11.146 1.00 73.50 92 SER A C 1
ATOM 715 O O . SER A 1 92 ? -2.687 -6.651 -11.472 1.00 73.50 92 SER A O 1
ATOM 717 N N . LYS A 1 93 ? -0.486 -6.354 -11.792 1.00 69.94 93 LYS A N 1
ATOM 718 C CA . LYS A 1 93 ? -0.424 -7.141 -13.045 1.00 69.94 93 LYS A CA 1
ATOM 719 C C . LYS A 1 93 ? 0.270 -8.494 -12.919 1.00 69.94 93 LYS A C 1
ATOM 721 O O . LYS A 1 93 ? -0.305 -9.489 -13.347 1.00 69.94 93 LYS A O 1
ATOM 726 N N . VAL A 1 94 ? 1.481 -8.531 -12.362 1.00 68.88 94 VAL A N 1
ATOM 727 C CA . VAL A 1 94 ? 2.324 -9.739 -12.402 1.00 68.88 94 VAL A CA 1
ATOM 728 C C . VAL A 1 94 ? 1.905 -10.735 -11.323 1.00 68.88 94 VAL A C 1
ATOM 730 O O . VAL A 1 94 ? 1.434 -11.821 -11.642 1.00 68.88 94 VAL A O 1
ATOM 733 N N . CYS A 1 95 ? 2.015 -10.347 -10.050 1.00 80.75 95 CYS A N 1
ATOM 734 C CA . CYS A 1 95 ? 1.870 -11.291 -8.938 1.00 80.75 95 CYS A CA 1
ATOM 735 C C . CYS A 1 95 ? 0.599 -11.088 -8.111 1.00 80.75 95 CYS A C 1
ATOM 737 O O . CYS A 1 95 ? 0.214 -11.991 -7.380 1.00 80.75 95 CYS A O 1
ATOM 739 N N . ARG A 1 96 ? -0.079 -9.932 -8.225 1.00 90.06 96 ARG A N 1
ATOM 740 C CA . ARG A 1 96 ? -1.303 -9.622 -7.451 1.00 90.06 96 ARG A CA 1
ATOM 741 C C . ARG A 1 96 ? -1.095 -9.701 -5.940 1.00 90.06 96 ARG A C 1
ATOM 743 O O . ARG A 1 96 ? -2.049 -9.936 -5.209 1.00 90.06 96 ARG A O 1
ATOM 750 N N . THR A 1 97 ? 0.136 -9.479 -5.490 1.00 94.25 97 THR A N 1
ATOM 751 C CA . THR A 1 97 ? 0.616 -9.577 -4.103 1.00 94.25 97 THR A CA 1
ATOM 752 C C . THR A 1 97 ? 1.230 -8.253 -3.651 1.00 94.25 97 THR A C 1
ATOM 754 O O . THR A 1 97 ? 1.193 -7.261 -4.380 1.00 94.25 97 THR A O 1
ATOM 757 N N . TRP A 1 98 ? 1.770 -8.209 -2.438 1.00 95.56 98 TRP A N 1
ATOM 758 C CA . TRP A 1 98 ? 2.340 -7.014 -1.825 1.00 95.56 98 TRP A CA 1
ATOM 759 C C . TRP A 1 98 ? 3.862 -7.066 -1.753 1.00 95.56 98 TRP A C 1
ATOM 761 O O . TRP A 1 98 ? 4.450 -8.137 -1.590 1.00 95.56 98 TRP A O 1
ATOM 771 N N . SER A 1 99 ? 4.493 -5.899 -1.803 1.00 93.88 99 SER A N 1
ATOM 772 C CA . SER A 1 99 ? 5.914 -5.729 -1.493 1.00 93.88 99 SER A CA 1
ATOM 773 C C . SER A 1 99 ? 6.116 -4.472 -0.670 1.00 93.88 99 SER A C 1
ATOM 775 O O . SER A 1 99 ? 5.442 -3.465 -0.916 1.00 93.88 99 SER A O 1
ATOM 777 N N . ASN A 1 100 ? 7.042 -4.520 0.285 1.00 94.00 100 ASN A N 1
ATOM 778 C CA . ASN A 1 100 ? 7.517 -3.298 0.910 1.00 94.00 100 ASN A CA 1
ATOM 779 C C . ASN A 1 100 ? 8.476 -2.551 -0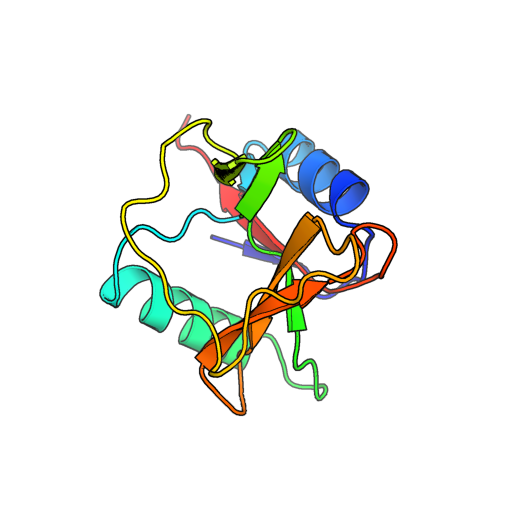.033 1.00 94.00 100 ASN A C 1
ATOM 781 O O . ASN A 1 100 ? 9.001 -3.103 -1.005 1.00 94.00 100 ASN A O 1
ATOM 785 N N . ARG A 1 101 ? 8.548 -1.240 0.183 1.00 94.06 101 ARG A N 1
ATOM 786 C CA . ARG A 1 101 ? 9.270 -0.244 -0.606 1.00 94.06 101 ARG A CA 1
ATOM 787 C C . ARG A 1 101 ? 9.744 0.873 0.322 1.00 94.06 101 ARG A C 1
ATOM 789 O O . ARG A 1 101 ? 9.103 1.151 1.340 1.00 94.06 101 ARG A O 1
ATOM 796 N N . ASP A 1 102 ? 10.809 1.572 -0.066 1.00 94.50 102 ASP A N 1
ATOM 797 C CA . ASP A 1 102 ? 11.179 2.855 0.549 1.00 94.50 102 ASP A CA 1
ATOM 798 C C . ASP A 1 102 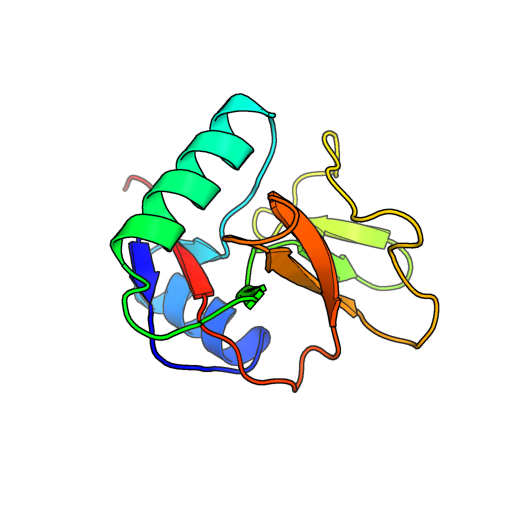? 10.007 3.844 0.400 1.00 94.50 102 ASP A C 1
ATOM 800 O O . ASP A 1 102 ? 9.577 4.139 -0.720 1.00 94.50 102 ASP A O 1
ATOM 804 N N . CYS A 1 103 ? 9.499 4.369 1.519 1.00 95.38 103 CYS A N 1
ATOM 805 C CA . CYS A 1 103 ? 8.380 5.316 1.579 1.00 95.38 103 CYS A CA 1
ATOM 806 C C . CYS A 1 103 ? 8.613 6.599 0.759 1.00 95.38 103 CYS A C 1
ATOM 808 O O . CYS A 1 103 ? 7.655 7.260 0.347 1.00 95.38 103 CYS A O 1
ATOM 810 N N . ARG A 1 104 ? 9.881 6.948 0.496 1.00 95.44 104 ARG A N 1
ATOM 811 C CA . ARG A 1 104 ? 10.290 8.097 -0.328 1.00 95.44 104 ARG A CA 1
ATOM 812 C C . ARG A 1 104 ? 10.236 7.808 -1.828 1.00 95.44 104 ARG A C 1
ATOM 814 O O . ARG A 1 104 ? 10.317 8.743 -2.626 1.00 95.44 104 ARG A O 1
ATOM 821 N N . SER A 1 105 ? 10.093 6.545 -2.228 1.00 94.94 105 SER A N 1
ATOM 822 C CA . SER A 1 105 ? 9.830 6.187 -3.622 1.00 94.94 105 SER A CA 1
ATOM 823 C C . SER A 1 105 ? 8.491 6.762 -4.072 1.00 94.94 105 SER A C 1
ATOM 825 O O . SER A 1 105 ? 7.570 6.933 -3.274 1.00 94.94 105 SER A O 1
ATOM 827 N N . LYS A 1 106 ? 8.364 7.065 -5.364 1.00 95.31 106 LYS A N 1
ATOM 828 C CA . LYS A 1 106 ? 7.138 7.644 -5.914 1.00 95.31 106 LYS A CA 1
ATOM 829 C C . LYS A 1 106 ? 6.349 6.603 -6.692 1.00 95.31 106 LYS A C 1
ATOM 831 O O . LYS A 1 106 ? 6.814 6.141 -7.731 1.00 95.31 106 LYS A O 1
ATOM 836 N N . PHE A 1 107 ? 5.135 6.314 -6.234 1.00 94.50 107 PHE A N 1
ATOM 837 C CA . PHE A 1 107 ? 4.208 5.412 -6.915 1.00 94.50 107 PHE A CA 1
ATOM 838 C C . PHE A 1 107 ? 2.799 6.006 -6.984 1.00 94.50 107 PHE A C 1
ATOM 840 O O . PHE A 1 107 ? 2.436 6.840 -6.145 1.00 94.50 107 PHE A O 1
ATOM 847 N N . PRO A 1 108 ? 1.989 5.580 -7.966 1.00 94.38 108 PRO A N 1
ATOM 848 C CA . PRO A 1 108 ? 0.545 5.777 -7.949 1.00 94.38 108 PRO A CA 1
ATOM 849 C C . PRO A 1 108 ? -0.056 5.194 -6.672 1.00 94.38 108 PRO A C 1
ATOM 851 O O . PRO A 1 108 ? 0.554 4.355 -6.010 1.00 94.38 108 PRO A O 1
ATOM 854 N N . TYR A 1 109 ? -1.266 5.604 -6.311 1.00 95.62 109 TYR A N 1
ATOM 855 C CA . TYR A 1 109 ? -1.846 5.222 -5.023 1.00 95.62 109 TYR A CA 1
ATOM 856 C C . TYR A 1 109 ? -3.353 5.031 -5.094 1.00 95.62 109 TYR A C 1
ATOM 858 O O . TYR A 1 109 ? -4.042 5.563 -5.969 1.00 95.62 109 TYR A O 1
ATOM 866 N N . VAL A 1 110 ? -3.888 4.247 -4.158 1.00 96.00 110 VAL A N 1
ATOM 867 C CA . VAL A 1 110 ? -5.328 4.014 -4.051 1.00 96.00 110 VAL A CA 1
ATOM 868 C C . VAL A 1 110 ? -5.870 4.513 -2.717 1.00 96.00 110 VAL A C 1
ATOM 870 O O . VAL A 1 110 ? -5.455 4.082 -1.643 1.00 96.00 110 VAL A O 1
ATOM 873 N N . CYS A 1 111 ? -6.864 5.396 -2.789 1.00 97.19 111 CYS A N 1
ATOM 874 C CA . CYS A 1 111 ? -7.580 5.901 -1.628 1.00 97.19 111 CYS A CA 1
ATOM 875 C C . CYS A 1 111 ? -8.887 5.132 -1.400 1.00 97.19 111 CYS A C 1
ATOM 877 O O . CYS A 1 111 ? -9.655 4.825 -2.325 1.00 97.19 111 CYS A O 1
ATOM 879 N N . LYS A 1 112 ? -9.207 4.897 -0.131 1.00 96.31 112 LYS A N 1
ATOM 880 C CA . LYS A 1 112 ? -10.552 4.583 0.344 1.00 96.31 112 LYS A CA 1
ATOM 881 C C . LYS A 1 112 ? -11.200 5.878 0.836 1.00 96.31 112 LYS A C 1
ATOM 883 O O . LYS A 1 112 ? -10.756 6.437 1.834 1.00 96.31 112 LYS A O 1
ATOM 888 N N . LYS A 1 113 ? -12.266 6.327 0.167 1.00 92.44 113 LYS A N 1
ATOM 889 C CA . LYS A 1 113 ? -13.136 7.385 0.701 1.00 92.44 113 LYS A CA 1
ATOM 890 C C . LYS A 1 113 ? -13.888 6.868 1.920 1.00 92.44 113 LYS A C 1
ATOM 892 O O . LYS A 1 113 ? -14.356 5.724 1.911 1.00 92.44 113 LYS A O 1
ATOM 897 N N . LEU A 1 114 ? -13.983 7.694 2.951 1.00 88.19 114 LEU A N 1
ATOM 898 C CA . LEU A 1 114 ? -14.813 7.407 4.111 1.00 88.19 114 LEU A CA 1
ATOM 899 C C . LEU A 1 114 ? -16.229 7.871 3.789 1.00 88.19 114 LEU A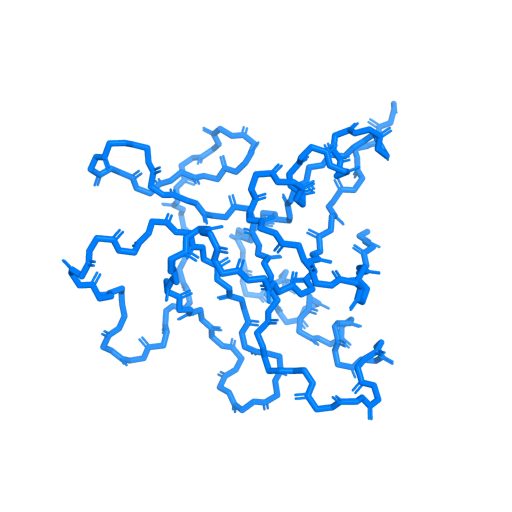 C 1
ATOM 901 O O . LEU A 1 114 ? -16.414 8.889 3.125 1.00 88.19 114 LEU A O 1
ATOM 905 N N . LYS A 1 115 ? -17.229 7.073 4.167 1.00 74.06 115 LYS A N 1
ATOM 906 C CA . LYS A 1 115 ? -18.608 7.552 4.100 1.00 74.06 115 LYS A CA 1
ATOM 907 C C . LYS A 1 115 ? -18.741 8.640 5.167 1.00 74.06 115 LYS A C 1
ATOM 909 O O . LYS A 1 115 ? -18.307 8.400 6.295 1.00 74.06 115 LYS A O 1
ATOM 914 N N . ALA A 1 116 ? -19.239 9.804 4.754 1.00 57.59 116 ALA A N 1
ATOM 915 C CA . ALA A 1 116 ? -19.672 10.860 5.660 1.00 57.59 116 ALA A CA 1
ATOM 916 C C . ALA A 1 116 ? -20.844 10.370 6.518 1.00 57.59 116 ALA A C 1
ATOM 918 O O . ALA A 1 116 ? -21.611 9.514 6.009 1.00 57.59 116 ALA A O 1
#

Sequence (116 aa):
YKVFAESMTYDAAAQTCAIDGGRLAVVKSQDLQDFLVAMIARVNAANINDVWIGLHKDGESWKWSDGSRVTYTNWYPGQPSNDGEECVTIHSKVCRTWSNRDCRSKFPYVCKKLKA

pLDDT: mean 90.66, std 9.88, range [53.12, 98.31]